Protein AF-A0A354WN49-F1 (afdb_monomer)

Secondary structure (DSSP, 8-state):
-HHHHHHHHHHS---HHHHHHHTTS-HHHHHHHHHHHHHHHHTT-HHHHHHHHHHHHHHHTT-

Solvent-accessible surface area (backbone atoms only — not comparable to full-atom values): 3560 Å² total; per-residue (Å²): 108,45,66,55,54,35,46,49,54,72,78,40,91,62,50,56,58,58,54,8,58,79,68,77,44,56,34,68,57,42,51,49,29,33,51,53,51,53,50,39,54,73,72,63,38,61,68,62,48,49,53,52,49,54,55,51,51,55,55,60,73,74,108

pLDDT: mean 92.09, std 6.59, range [52.09, 96.06]

Nearest PDB structures (foldseek):
  3pvv-assembly2_B  TM=9.692E-01  e=1.020E-03  Mycobacterium tuberculosis H37Ra
  4zms-assembly1_B  TM=6.523E-01  e=7.873E-01  Streptococcus pneumoniae R6
  6fal-assembly1_A  TM=6.460E-01  e=5.262E+00  Escherichia coli
  1jhg-assembly1_A-2  TM=6.332E-01  e=4.939E+00  Escherichia coli

Sequence (63 aa):
RQIAMYLIRKLTNLSLPDIGKEFARDHSTVLYAIRKVEVALKNGDTTMQNNIRDITANINSCL

Structure (mmCIF, N/CA/C/O backbone):
data_AF-A0A354WN49-F1
#
_entry.id   AF-A0A354WN49-F1
#
loop_
_atom_site.group_PDB
_atom_site.id
_atom_site.type_symbol
_atom_site.label_atom_id
_atom_site.label_alt_id
_atom_site.label_comp_id
_atom_site.label_asym_id
_atom_site.label_entity_id
_atom_site.label_seq_id
_atom_site.pdbx_PDB_ins_code
_atom_site.Cartn_x
_atom_site.Cartn_y
_atom_site.Cartn_z
_atom_site.occupancy
_atom_site.B_iso_or_equiv
_atom_site.auth_seq_id
_atom_site.auth_comp_id
_atom_site.auth_asym_id
_atom_site.auth_atom_id
_atom_site.pdbx_PDB_model_num
ATOM 1 N N . ARG A 1 1 ? -1.534 2.768 -5.705 1.00 87.06 1 ARG A N 1
ATOM 2 C CA . ARG A 1 1 ? -0.253 2.003 -5.705 1.00 87.06 1 ARG A CA 1
ATOM 3 C C . ARG A 1 1 ? 0.271 1.741 -4.290 1.00 87.06 1 ARG A C 1
ATOM 5 O O . ARG A 1 1 ? 0.449 0.581 -3.966 1.00 87.06 1 ARG A O 1
ATOM 12 N N . GLN A 1 2 ? 0.465 2.759 -3.440 1.00 92.81 2 GLN A N 1
ATOM 13 C CA . GLN A 1 2 ? 1.008 2.566 -2.078 1.00 92.81 2 GLN A CA 1
ATOM 14 C C . GLN A 1 2 ? 0.116 1.685 -1.190 1.00 92.81 2 GLN A C 1
ATOM 16 O O . GLN A 1 2 ? 0.593 0.709 -0.623 1.00 92.81 2 GLN A O 1
ATOM 21 N N . ILE A 1 3 ? -1.192 1.967 -1.171 1.00 93.56 3 ILE A N 1
ATOM 22 C CA . ILE A 1 3 ? -2.186 1.154 -0.452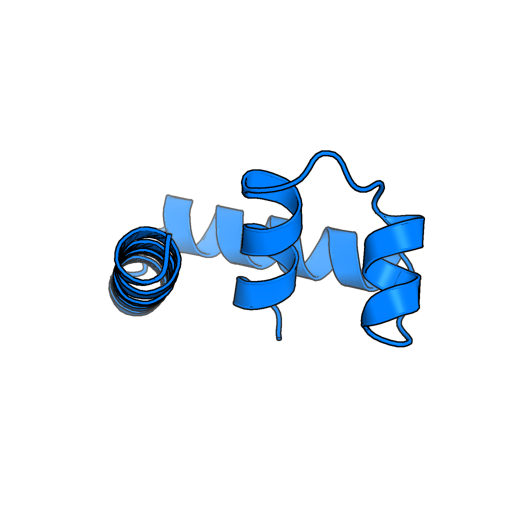 1.00 93.56 3 ILE A CA 1
ATOM 23 C C . ILE A 1 3 ? -2.177 -0.302 -0.941 1.00 93.56 3 ILE A C 1
ATOM 25 O O . ILE A 1 3 ? -2.189 -1.214 -0.130 1.00 93.56 3 ILE A O 1
ATOM 29 N N . ALA A 1 4 ? -2.077 -0.531 -2.254 1.00 93.62 4 ALA A N 1
ATOM 30 C CA . ALA A 1 4 ? -2.021 -1.881 -2.815 1.00 93.62 4 ALA A CA 1
ATOM 31 C C . ALA A 1 4 ? -0.769 -2.653 -2.356 1.00 93.62 4 ALA A C 1
ATOM 33 O O . ALA A 1 4 ? -0.886 -3.796 -1.936 1.00 93.62 4 ALA A O 1
ATOM 34 N N . MET A 1 5 ? 0.411 -2.019 -2.366 1.00 94.44 5 MET A N 1
ATOM 35 C CA . MET A 1 5 ? 1.651 -2.625 -1.853 1.00 94.44 5 MET A CA 1
ATOM 36 C C . MET A 1 5 ? 1.547 -2.973 -0.361 1.00 94.44 5 MET A C 1
ATOM 38 O O . MET A 1 5 ? 1.989 -4.042 0.054 1.00 94.44 5 MET A O 1
ATOM 42 N N . TYR A 1 6 ? 0.929 -2.093 0.435 1.00 94.94 6 TYR A N 1
ATOM 43 C CA . TYR A 1 6 ? 0.645 -2.347 1.847 1.00 94.94 6 TYR A CA 1
ATOM 44 C C . TYR A 1 6 ? -0.313 -3.532 2.038 1.00 94.94 6 TYR A C 1
ATOM 46 O O . TYR A 1 6 ? -0.010 -4.449 2.800 1.00 94.94 6 TYR A O 1
ATOM 54 N N . LEU A 1 7 ? -1.434 -3.550 1.311 1.00 93.25 7 LEU A N 1
ATOM 55 C CA . LEU A 1 7 ? -2.441 -4.607 1.399 1.00 93.25 7 LEU A CA 1
ATOM 56 C C . LEU A 1 7 ? -1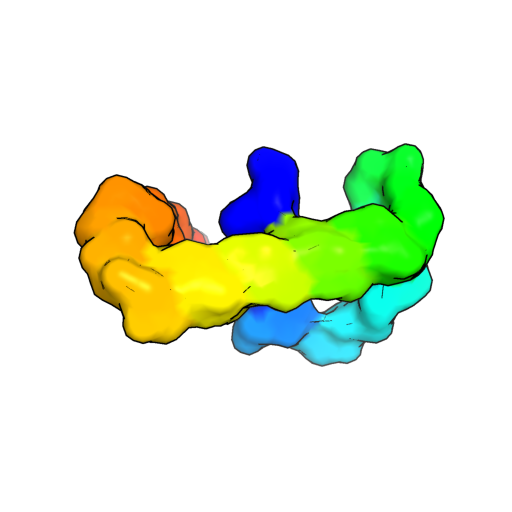.892 -5.963 0.960 1.00 93.25 7 LEU A C 1
ATOM 58 O O . LEU A 1 7 ? -2.083 -6.936 1.676 1.00 93.25 7 LEU A O 1
ATOM 62 N N . ILE A 1 8 ? -1.145 -6.039 -0.144 1.00 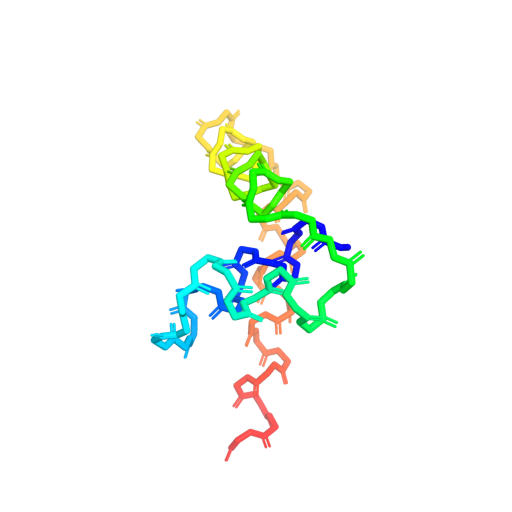93.56 8 ILE A N 1
ATOM 63 C CA . ILE A 1 8 ? -0.518 -7.293 -0.590 1.00 93.56 8 ILE A CA 1
ATOM 64 C C . ILE A 1 8 ? 0.422 -7.827 0.490 1.00 93.56 8 ILE A C 1
ATOM 66 O O . ILE A 1 8 ? 0.370 -9.011 0.806 1.00 93.56 8 ILE A O 1
ATOM 70 N N . ARG A 1 9 ? 1.221 -6.966 1.131 1.00 93.00 9 ARG A N 1
ATOM 71 C CA . ARG A 1 9 ? 2.110 -7.383 2.225 1.00 93.00 9 ARG A CA 1
ATOM 72 C C . ARG A 1 9 ? 1.360 -7.877 3.469 1.00 93.00 9 ARG A C 1
ATOM 74 O O . ARG A 1 9 ? 1.916 -8.681 4.217 1.00 93.00 9 ARG A O 1
ATOM 81 N N . LYS A 1 10 ? 0.150 -7.360 3.711 1.00 90.94 10 LYS A N 1
ATOM 82 C CA . LYS A 1 10 ? -0.723 -7.702 4.848 1.00 90.94 10 LYS A CA 1
ATOM 83 C C . LYS A 1 10 ? -1.568 -8.953 4.606 1.00 90.94 10 LYS A C 1
ATOM 85 O O . LYS A 1 10 ? -1.821 -9.683 5.556 1.00 90.94 10 LYS A O 1
ATOM 90 N N . LEU A 1 11 ? -2.020 -9.157 3.371 1.00 90.88 11 LEU A N 1
ATOM 91 C CA . LEU A 1 11 ? -2.924 -10.236 2.967 1.00 90.88 11 LEU A CA 1
ATOM 92 C C . LEU A 1 11 ? -2.177 -11.460 2.420 1.00 90.88 11 LEU A C 1
ATOM 94 O O . LEU A 1 11 ? -2.758 -12.535 2.330 1.00 90.88 11 LEU A O 1
ATOM 98 N N . THR A 1 12 ? -0.899 -11.315 2.060 1.00 90.50 12 THR A N 1
ATOM 99 C CA . THR A 1 12 ? -0.063 -12.396 1.521 1.00 90.50 12 THR A CA 1
ATOM 100 C C . THR A 1 12 ? 1.274 -12.488 2.257 1.00 90.50 12 THR A C 1
ATOM 102 O O . THR A 1 12 ? 1.742 -11.520 2.860 1.00 90.50 12 THR A O 1
ATOM 105 N N . ASN A 1 13 ? 1.938 -13.640 2.144 1.00 91.00 13 ASN A N 1
ATOM 106 C CA . ASN A 1 13 ? 3.284 -13.864 2.682 1.00 91.00 13 ASN A CA 1
ATOM 107 C C . ASN A 1 13 ? 4.404 -13.516 1.682 1.00 91.00 13 ASN A C 1
ATOM 109 O O . ASN A 1 13 ? 5.526 -13.999 1.826 1.00 91.00 13 ASN A O 1
ATOM 113 N N . LEU A 1 14 ? 4.122 -12.693 0.666 1.00 92.44 14 LEU A N 1
ATOM 114 C CA . LEU A 1 14 ? 5.126 -12.300 -0.322 1.00 92.44 14 LEU A CA 1
ATOM 115 C C . LEU A 1 14 ? 6.235 -11.440 0.301 1.00 92.44 14 LEU A C 1
ATOM 117 O O . LEU A 1 14 ? 6.001 -10.606 1.185 1.00 92.44 14 LEU A O 1
ATOM 121 N N . SER A 1 15 ? 7.458 -11.630 -0.195 1.00 94.56 15 SER A N 1
ATOM 122 C CA . SER A 1 15 ? 8.615 -10.839 0.214 1.00 94.56 15 SER A CA 1
ATOM 123 C C . SER A 1 15 ? 8.599 -9.443 -0.433 1.00 94.56 15 SER A C 1
ATOM 125 O O . SER A 1 15 ? 7.925 -9.211 -1.437 1.00 94.56 15 SER A O 1
ATOM 127 N N . LEU A 1 16 ? 9.345 -8.477 0.124 1.00 93.06 16 LEU A N 1
ATOM 128 C CA . LEU A 1 16 ? 9.445 -7.130 -0.468 1.00 93.06 16 LEU A CA 1
ATOM 129 C C . LEU A 1 16 ? 9.988 -7.145 -1.914 1.00 93.06 16 LEU A C 1
ATOM 131 O O . LEU A 1 16 ? 9.448 -6.395 -2.732 1.00 93.06 16 LEU A O 1
ATOM 135 N N . PRO A 1 17 ? 11.001 -7.972 -2.258 1.00 94.88 17 PRO A N 1
ATOM 136 C CA . PRO A 1 17 ? 11.425 -8.161 -3.644 1.00 94.88 17 PRO A CA 1
ATOM 137 C C . PRO A 1 17 ? 10.322 -8.697 -4.559 1.00 94.88 17 PRO A C 1
ATOM 139 O O . PRO A 1 17 ? 10.143 -8.156 -5.648 1.00 94.88 17 PRO A O 1
ATOM 142 N N . ASP A 1 18 ? 9.555 -9.698 -4.116 1.00 95.38 18 ASP A N 1
ATOM 143 C CA . ASP A 1 18 ? 8.491 -10.297 -4.936 1.00 95.38 18 ASP A CA 1
ATOM 144 C C . ASP A 1 18 ? 7.378 -9.289 -5.216 1.00 95.38 18 ASP A C 1
ATOM 146 O O . ASP A 1 18 ? 6.963 -9.107 -6.357 1.00 95.38 18 ASP A O 1
ATOM 150 N N . ILE A 1 19 ? 6.961 -8.539 -4.192 1.00 94.50 19 ILE A N 1
ATOM 151 C CA . ILE A 1 19 ? 6.004 -7.441 -4.364 1.00 94.50 19 ILE A CA 1
ATOM 152 C C . ILE A 1 19 ? 6.588 -6.387 -5.318 1.00 94.50 19 ILE A C 1
ATOM 154 O O . ILE A 1 19 ? 5.892 -5.891 -6.199 1.00 94.50 19 ILE A O 1
ATOM 158 N N . GLY A 1 20 ? 7.873 -6.047 -5.189 1.00 94.56 20 GLY A N 1
ATOM 159 C CA . GLY A 1 20 ? 8.546 -5.112 -6.094 1.00 94.56 20 GLY A CA 1
ATOM 160 C C . GLY A 1 20 ? 8.486 -5.568 -7.551 1.00 94.56 20 GLY A C 1
ATOM 161 O O . GLY A 1 20 ? 8.140 -4.773 -8.429 1.00 94.56 20 GLY A O 1
ATOM 162 N N . LYS A 1 21 ? 8.725 -6.861 -7.790 1.00 95.12 21 LYS A N 1
ATOM 163 C CA . LYS A 1 21 ? 8.647 -7.494 -9.109 1.00 95.12 21 LYS A CA 1
ATOM 164 C C . LYS A 1 21 ? 7.257 -7.343 -9.731 1.00 95.12 21 LYS A C 1
ATOM 166 O O . LYS A 1 21 ? 7.172 -6.870 -10.861 1.00 95.12 21 LYS A O 1
ATOM 171 N N . GLU A 1 22 ? 6.192 -7.616 -8.976 1.00 94.00 22 GLU A N 1
ATOM 172 C CA . GLU A 1 22 ? 4.802 -7.448 -9.444 1.00 94.00 22 GLU A CA 1
ATOM 173 C C . GLU A 1 22 ? 4.465 -5.998 -9.819 1.00 94.00 22 GLU A C 1
ATOM 175 O O . GLU A 1 22 ? 3.693 -5.729 -10.739 1.00 94.00 22 GLU A O 1
ATOM 180 N N . PHE A 1 23 ? 5.073 -5.024 -9.138 1.00 93.12 23 PHE A N 1
ATOM 181 C CA . PHE A 1 23 ? 4.852 -3.607 -9.428 1.00 93.12 23 PHE A CA 1
ATOM 182 C C . PHE A 1 23 ? 5.855 -2.994 -10.412 1.00 93.12 23 PHE A C 1
ATOM 184 O O . PHE A 1 23 ? 5.740 -1.786 -10.675 1.00 93.12 23 PHE A O 1
ATOM 191 N N . ALA A 1 24 ? 6.804 -3.779 -10.938 1.00 94.12 24 ALA A N 1
ATOM 192 C CA . ALA A 1 24 ? 7.970 -3.313 -11.695 1.00 94.12 24 ALA A CA 1
ATOM 193 C C . ALA A 1 24 ? 8.708 -2.166 -10.969 1.00 94.12 24 ALA A C 1
ATOM 195 O O . ALA A 1 24 ? 8.977 -1.099 -11.529 1.00 94.12 24 ALA A O 1
ATOM 196 N N . ARG A 1 25 ? 8.957 -2.349 -9.668 1.00 93.62 25 ARG A N 1
ATOM 197 C CA . ARG A 1 25 ? 9.619 -1.386 -8.777 1.00 93.62 25 ARG A CA 1
ATOM 198 C C . ARG A 1 25 ? 10.690 -2.068 -7.941 1.00 93.62 25 ARG A C 1
ATOM 200 O O . ARG A 1 25 ? 10.599 -3.251 -7.637 1.00 93.62 25 ARG A O 1
ATOM 207 N N . ASP A 1 26 ? 11.672 -1.283 -7.511 1.00 95.12 26 ASP A N 1
ATOM 208 C CA . ASP A 1 26 ? 12.647 -1.765 -6.544 1.00 95.12 26 ASP A CA 1
ATOM 209 C C . ASP A 1 26 ?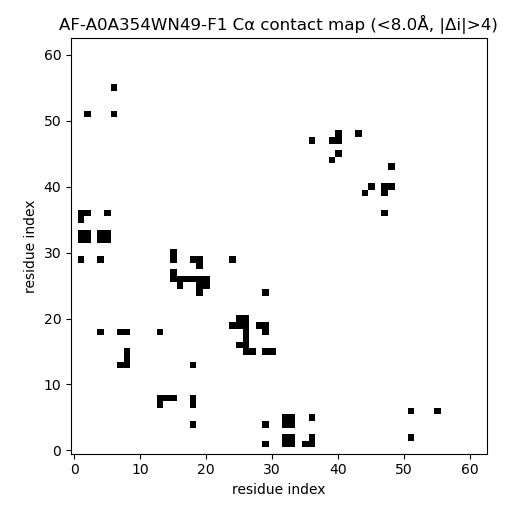 11.990 -2.024 -5.177 1.00 95.12 26 ASP A C 1
ATOM 211 O O . ASP A 1 26 ? 11.077 -1.306 -4.751 1.00 95.12 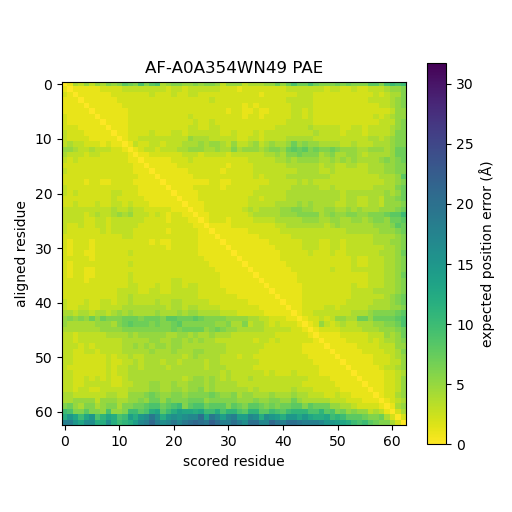26 ASP A O 1
ATOM 215 N N . HIS A 1 27 ? 12.484 -3.035 -4.469 1.00 92.88 27 HIS A N 1
ATOM 216 C CA . HIS A 1 27 ? 12.014 -3.422 -3.141 1.00 92.88 27 HIS A CA 1
ATOM 217 C C . HIS A 1 27 ? 12.053 -2.261 -2.125 1.00 92.88 27 HIS A C 1
ATOM 219 O O . HIS A 1 27 ? 11.177 -2.167 -1.261 1.00 92.88 27 HIS A O 1
ATOM 225 N N . SER A 1 28 ? 12.998 -1.320 -2.252 1.00 96.06 28 SER A N 1
ATOM 226 C CA . SER A 1 28 ? 13.051 -0.111 -1.417 1.00 96.06 28 SER A CA 1
ATOM 227 C C . SER A 1 28 ? 11.845 0.812 -1.632 1.00 96.06 28 SER A C 1
ATOM 229 O O . SER A 1 28 ? 11.360 1.434 -0.685 1.00 96.06 28 SER A O 1
ATOM 231 N N . THR A 1 29 ? 11.285 0.848 -2.847 1.00 95.50 29 THR A N 1
ATOM 232 C CA . THR A 1 29 ? 10.058 1.602 -3.154 1.00 95.50 29 THR A CA 1
ATOM 233 C C . THR A 1 29 ? 8.852 0.976 -2.461 1.00 95.50 29 THR A C 1
ATOM 235 O O . THR A 1 29 ? 7.992 1.692 -1.947 1.00 95.50 29 THR A O 1
ATOM 238 N N . VAL A 1 30 ? 8.800 -0.358 -2.411 1.00 95.50 30 VAL A N 1
ATOM 239 C CA . VAL A 1 30 ? 7.762 -1.101 -1.684 1.00 95.50 30 VAL A CA 1
ATOM 240 C C . VAL A 1 30 ? 7.868 -0.823 -0.187 1.00 95.50 30 VAL A C 1
ATOM 242 O O . VAL A 1 30 ? 6.867 -0.491 0.447 1.00 95.50 30 VAL A O 1
ATOM 245 N N . LEU A 1 31 ? 9.082 -0.866 0.369 1.00 95.44 31 LEU A N 1
ATOM 246 C CA . LEU A 1 31 ? 9.331 -0.531 1.771 1.00 95.44 31 LEU A CA 1
ATOM 247 C C . LEU A 1 31 ? 8.884 0.899 2.102 1.00 95.44 31 LEU A C 1
ATOM 249 O O . LEU A 1 31 ? 8.201 1.118 3.104 1.00 95.44 31 LEU A O 1
ATOM 253 N N . TYR A 1 32 ? 9.235 1.870 1.255 1.00 96.00 32 TYR A N 1
ATOM 254 C CA . TYR A 1 32 ? 8.804 3.257 1.421 1.00 96.00 32 TYR A CA 1
ATOM 255 C C . TYR A 1 32 ? 7.276 3.385 1.377 1.00 96.00 32 TYR A C 1
ATOM 257 O O . TYR A 1 32 ? 6.687 4.057 2.223 1.00 96.00 32 TYR A O 1
ATOM 265 N N . ALA A 1 33 ? 6.623 2.719 0.421 1.00 95.50 33 ALA A N 1
ATOM 266 C CA . ALA A 1 33 ? 5.171 2.729 0.290 1.00 95.50 33 ALA A CA 1
ATOM 267 C C . ALA A 1 33 ? 4.468 2.175 1.537 1.00 95.50 33 ALA A C 1
ATOM 269 O O . ALA A 1 33 ? 3.533 2.806 2.025 1.00 95.50 33 ALA A O 1
ATOM 270 N N . ILE A 1 34 ? 4.945 1.045 2.068 1.00 95.31 34 ILE A N 1
ATOM 271 C CA . ILE A 1 34 ? 4.418 0.429 3.294 1.00 95.31 34 ILE A CA 1
ATOM 272 C C . ILE A 1 34 ? 4.554 1.397 4.469 1.00 95.31 34 ILE A C 1
ATOM 274 O O . ILE A 1 34 ? 3.553 1.730 5.100 1.00 95.31 34 ILE A O 1
ATOM 278 N N . ARG A 1 35 ? 5.762 1.924 4.710 1.00 95.88 35 ARG A N 1
ATOM 279 C CA . ARG A 1 35 ? 6.007 2.867 5.814 1.00 95.88 35 ARG A CA 1
ATOM 280 C C . ARG A 1 35 ? 5.141 4.115 5.706 1.00 95.88 35 ARG A C 1
ATOM 282 O O . ARG A 1 35 ? 4.616 4.585 6.708 1.00 95.88 35 ARG A O 1
ATOM 289 N N . LYS A 1 36 ? 4.976 4.659 4.498 1.00 95.38 36 LYS A N 1
ATOM 290 C CA . LYS A 1 36 ? 4.150 5.851 4.283 1.00 95.38 36 LYS A CA 1
ATOM 291 C C . LYS A 1 36 ? 2.689 5.599 4.659 1.00 95.38 36 LYS A C 1
ATOM 293 O O . LYS A 1 36 ? 2.076 6.460 5.285 1.00 95.38 36 LYS A O 1
ATOM 298 N N . VAL A 1 37 ? 2.151 4.430 4.310 1.00 94.88 37 VAL A N 1
ATOM 299 C CA . VAL A 1 37 ? 0.789 4.037 4.696 1.00 94.88 37 VAL A CA 1
ATOM 300 C C . VAL A 1 37 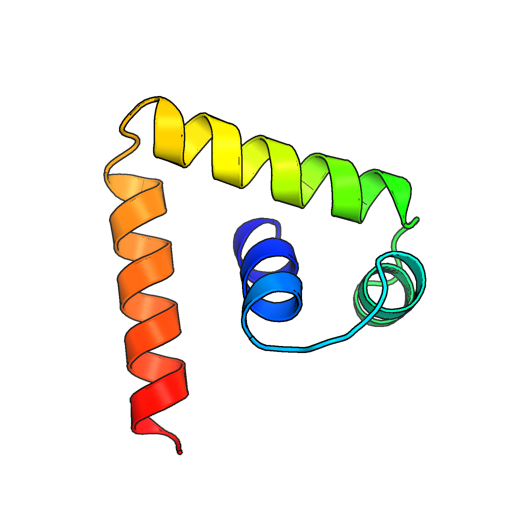? 0.682 3.865 6.213 1.00 94.88 37 VAL A C 1
ATOM 302 O O . VAL A 1 37 ? -0.233 4.415 6.815 1.00 94.88 37 VAL A O 1
ATOM 305 N N . GLU A 1 38 ? 1.634 3.185 6.854 1.00 94.31 38 GLU A N 1
ATOM 306 C CA . GLU A 1 38 ? 1.641 3.001 8.315 1.00 94.31 38 GLU A CA 1
ATOM 307 C C . GLU A 1 38 ? 1.712 4.325 9.082 1.00 94.31 38 GLU A C 1
ATOM 309 O O . GLU A 1 38 ? 0.994 4.516 10.062 1.00 94.31 38 GLU A O 1
ATOM 314 N N . VAL A 1 39 ? 2.541 5.264 8.621 1.00 96.00 39 VAL A N 1
ATOM 315 C CA . VAL A 1 39 ? 2.636 6.604 9.214 1.00 96.00 39 VAL A CA 1
ATOM 316 C C . VAL A 1 39 ? 1.324 7.368 9.047 1.00 96.00 39 VAL A C 1
ATOM 318 O O . VAL A 1 39 ? 0.853 7.961 10.012 1.00 96.00 39 VAL A O 1
ATOM 321 N N . ALA A 1 40 ? 0.700 7.330 7.866 1.00 94.06 40 ALA A N 1
ATOM 322 C CA . ALA A 1 40 ? -0.591 7.983 7.644 1.00 94.06 40 ALA A CA 1
ATOM 323 C C . ALA A 1 40 ? -1.689 7.405 8.556 1.00 94.06 40 ALA A C 1
ATOM 325 O O . ALA A 1 40 ? -2.444 8.156 9.171 1.00 94.06 40 ALA A O 1
ATOM 326 N N . LEU A 1 41 ? -1.718 6.078 8.719 1.00 92.75 41 LEU A N 1
ATOM 327 C CA . LEU A 1 41 ? -2.628 5.400 9.645 1.00 92.75 41 LEU A CA 1
ATOM 328 C C . LEU A 1 41 ? -2.385 5.815 11.099 1.00 92.75 41 LEU A C 1
ATOM 330 O O . LEU A 1 41 ? -3.342 6.095 11.819 1.00 92.75 41 LEU A O 1
ATOM 334 N N . LYS A 1 42 ? -1.117 5.885 11.523 1.00 94.06 42 LYS A N 1
ATOM 335 C CA . LYS A 1 42 ? -0.733 6.313 12.876 1.00 94.06 42 LYS A CA 1
ATOM 336 C C . LYS A 1 42 ? -1.100 7.772 13.146 1.00 94.06 42 LYS A C 1
ATOM 338 O O . LYS A 1 42 ? -1.477 8.104 14.264 1.00 94.06 42 LYS A O 1
ATOM 343 N N . ASN A 1 43 ? -1.018 8.621 12.127 1.00 95.12 43 ASN A N 1
ATOM 344 C CA . ASN A 1 43 ? -1.385 10.033 12.212 1.00 95.12 43 ASN A CA 1
ATOM 345 C C . ASN A 1 43 ? -2.906 10.265 12.159 1.00 95.12 43 ASN A C 1
ATOM 347 O O . ASN A 1 43 ? -3.338 11.410 12.247 1.00 95.12 43 ASN A O 1
ATOM 351 N N . GLY A 1 44 ? -3.713 9.207 12.019 1.00 91.38 44 GLY A N 1
ATOM 352 C CA . GLY A 1 44 ? -5.171 9.311 11.997 1.00 91.38 44 GLY A CA 1
ATOM 353 C C . GLY A 1 44 ? -5.735 9.847 10.682 1.00 91.38 44 GLY A C 1
ATOM 354 O O . GLY A 1 44 ? -6.792 10.471 10.690 1.00 91.38 44 GLY A O 1
ATOM 355 N N . ASP A 1 45 ? -5.052 9.627 9.553 1.00 93.44 45 ASP A N 1
ATOM 356 C CA . ASP A 1 45 ? -5.581 9.984 8.234 1.00 93.44 45 ASP A CA 1
ATOM 357 C C . ASP A 1 45 ? -6.826 9.136 7.918 1.00 93.44 45 ASP A C 1
ATOM 359 O O . ASP A 1 45 ? -6.743 7.974 7.504 1.00 93.44 45 ASP A O 1
ATOM 363 N N . THR A 1 46 ? -7.997 9.741 8.118 1.00 92.06 46 THR A N 1
ATOM 364 C CA . THR A 1 46 ? -9.307 9.110 7.919 1.00 92.06 46 THR A CA 1
ATOM 365 C C . THR A 1 46 ? -9.544 8.723 6.464 1.00 92.06 46 THR A C 1
ATOM 367 O O . THR A 1 46 ? -10.199 7.718 6.189 1.00 92.06 46 THR A O 1
ATOM 370 N N . THR A 1 47 ? -8.966 9.460 5.512 1.00 92.25 47 THR A N 1
ATOM 371 C CA . THR A 1 47 ? -9.095 9.155 4.084 1.00 92.25 47 THR A CA 1
ATOM 372 C C . THR A 1 47 ? -8.334 7.878 3.756 1.00 92.25 47 THR A C 1
ATOM 374 O O . THR A 1 47 ? -8.865 6.988 3.091 1.00 92.25 47 THR A O 1
ATOM 377 N N . MET A 1 48 ? -7.100 7.739 4.245 1.00 91.38 48 MET A N 1
ATOM 378 C CA . MET A 1 48 ? -6.330 6.500 4.083 1.00 91.38 48 MET A CA 1
ATOM 379 C C . MET A 1 48 ? -6.998 5.311 4.778 1.00 91.38 48 MET A C 1
ATOM 381 O O . MET A 1 48 ? -7.078 4.235 4.185 1.00 91.38 48 MET A O 1
ATOM 385 N N . GLN A 1 49 ? -7.515 5.504 5.993 1.00 92.56 49 GLN A N 1
ATOM 386 C CA . GLN A 1 49 ? -8.223 4.461 6.742 1.00 92.56 49 GLN A CA 1
ATOM 387 C C . GLN A 1 49 ? -9.464 3.955 6.001 1.00 92.56 49 GLN A C 1
ATOM 389 O O . GLN A 1 49 ? -9.619 2.744 5.839 1.00 92.56 49 GLN A O 1
ATOM 394 N N . ASN A 1 50 ? -10.306 4.864 5.502 1.00 94.00 50 ASN A N 1
ATOM 395 C CA . ASN A 1 50 ? -11.507 4.503 4.750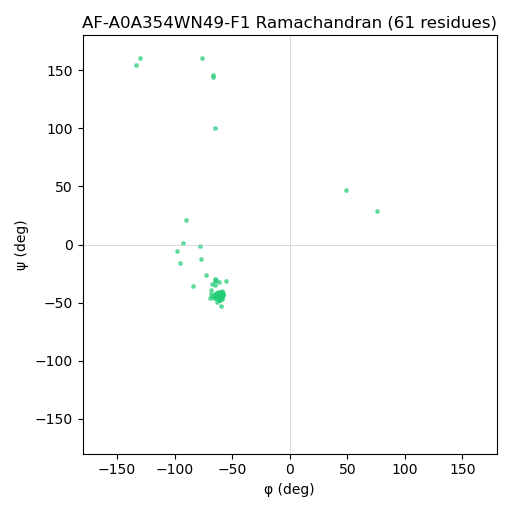 1.00 94.00 50 ASN A CA 1
ATOM 396 C C . ASN A 1 50 ? -11.151 3.736 3.473 1.00 94.00 50 ASN A C 1
ATOM 398 O O . ASN A 1 50 ? -11.661 2.641 3.260 1.00 94.00 50 ASN A O 1
ATOM 402 N N . ASN A 1 51 ? -10.181 4.226 2.692 1.00 93.75 51 ASN A N 1
ATOM 403 C CA . ASN A 1 51 ? -9.729 3.537 1.479 1.00 93.75 51 ASN A CA 1
ATOM 404 C C . ASN A 1 51 ? -9.226 2.113 1.762 1.00 93.75 51 ASN A C 1
ATOM 406 O O . ASN A 1 51 ? -9.544 1.181 1.027 1.00 93.75 51 ASN A O 1
ATOM 410 N N . ILE A 1 52 ? -8.434 1.927 2.822 1.00 93.56 52 ILE A N 1
ATOM 411 C CA . ILE A 1 52 ? -7.944 0.600 3.218 1.00 93.56 52 ILE A CA 1
ATOM 412 C C . ILE A 1 52 ? -9.108 -0.304 3.611 1.00 93.56 52 ILE A C 1
ATOM 414 O O . ILE A 1 52 ? -9.149 -1.457 3.179 1.00 93.56 52 ILE A O 1
ATOM 418 N N . ARG A 1 53 ? -10.052 0.210 4.403 1.00 92.75 53 ARG A N 1
ATOM 419 C CA . ARG A 1 53 ? -11.224 -0.541 4.853 1.00 92.75 53 ARG A CA 1
ATOM 420 C C . ARG A 1 53 ? -12.087 -0.989 3.679 1.00 92.75 53 ARG A C 1
ATOM 422 O O . ARG A 1 53 ? -12.422 -2.165 3.605 1.00 92.75 53 ARG A O 1
ATOM 429 N N . ASP A 1 54 ? -12.389 -0.083 2.757 1.00 93.88 54 ASP A N 1
ATOM 430 C CA . ASP A 1 54 ? -13.284 -0.347 1.630 1.00 93.88 54 ASP A CA 1
ATOM 431 C C . ASP A 1 54 ? -12.656 -1.338 0.642 1.00 93.88 54 ASP A C 1
ATOM 433 O O . ASP A 1 54 ? -13.305 -2.295 0.223 1.00 93.88 54 ASP A O 1
ATOM 437 N N . ILE A 1 55 ? -11.363 -1.185 0.328 1.00 92.00 55 ILE A N 1
ATOM 438 C CA . ILE A 1 55 ? -10.652 -2.144 -0.533 1.00 92.00 55 ILE A CA 1
ATOM 439 C C . ILE A 1 55 ? -10.576 -3.519 0.145 1.00 92.00 55 ILE A C 1
ATOM 441 O O . ILE A 1 55 ? -10.793 -4.533 -0.511 1.00 92.00 55 ILE A O 1
ATOM 445 N N . THR A 1 56 ? -10.312 -3.571 1.453 1.00 91.81 56 THR A N 1
ATOM 446 C CA . THR A 1 56 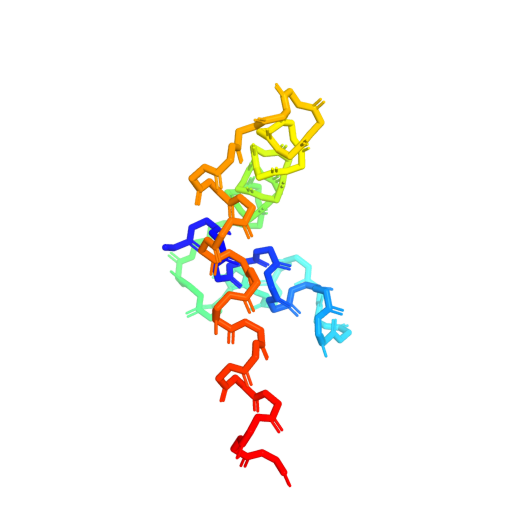? -10.258 -4.842 2.197 1.00 91.81 56 THR A CA 1
ATOM 447 C C . THR A 1 56 ? -11.625 -5.524 2.241 1.00 91.81 56 THR A C 1
ATOM 449 O O . THR A 1 56 ? -11.710 -6.731 2.032 1.00 91.81 56 THR A O 1
ATOM 452 N N . ALA A 1 57 ? -12.698 -4.761 2.465 1.00 92.19 57 ALA A N 1
ATOM 453 C CA . ALA A 1 57 ? -14.062 -5.280 2.450 1.00 92.19 57 ALA A CA 1
ATOM 454 C C . ALA A 1 57 ? -14.429 -5.855 1.075 1.00 92.19 57 ALA A C 1
ATOM 456 O O . ALA A 1 57 ? -14.967 -6.954 1.012 1.00 92.19 57 ALA A O 1
ATOM 457 N N . ASN A 1 58 ? -14.061 -5.164 -0.008 1.00 92.00 58 ASN A N 1
ATOM 458 C CA . ASN A 1 58 ? -14.298 -5.630 -1.375 1.00 92.00 58 ASN A CA 1
ATOM 459 C C . ASN A 1 58 ? -13.486 -6.880 -1.749 1.00 92.00 58 ASN A C 1
ATOM 461 O O . ASN A 1 58 ? -13.957 -7.705 -2.522 1.00 92.00 58 ASN A O 1
ATOM 465 N N . ILE A 1 59 ? -12.260 -7.030 -1.235 1.00 88.00 59 ILE A N 1
ATOM 466 C CA . ILE A 1 59 ? -11.467 -8.251 -1.459 1.00 88.00 59 ILE A CA 1
ATOM 467 C C . ILE A 1 59 ? -12.123 -9.437 -0.745 1.00 88.00 59 ILE A C 1
ATOM 469 O O . ILE A 1 59 ? -12.259 -10.504 -1.335 1.00 88.00 59 ILE A O 1
ATOM 473 N N . ASN A 1 60 ? -12.563 -9.240 0.499 1.00 83.62 60 ASN A N 1
ATOM 474 C CA . ASN A 1 60 ? -13.196 -10.292 1.293 1.00 83.62 60 ASN A CA 1
ATOM 475 C C . ASN A 1 60 ? -14.609 -10.646 0.821 1.00 83.62 60 ASN A C 1
ATOM 477 O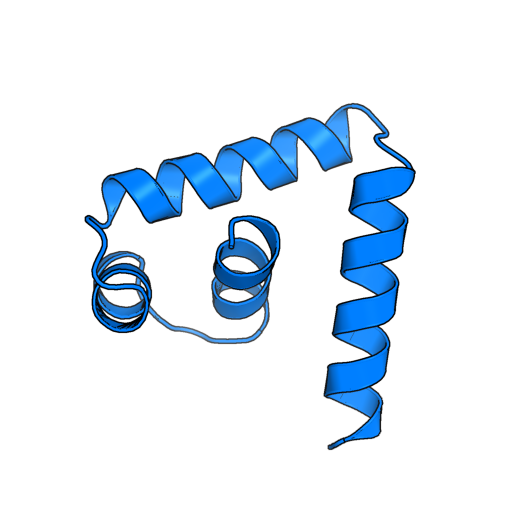 O . ASN A 1 60 ? -15.041 -11.762 1.058 1.00 83.62 60 ASN A O 1
ATOM 481 N N . SER A 1 61 ? -15.338 -9.728 0.182 1.00 84.06 61 SER A N 1
ATOM 482 C CA . SER A 1 61 ? -16.655 -10.032 -0.392 1.00 84.06 61 SER A CA 1
ATOM 483 C C . SER A 1 61 ? -16.579 -10.812 -1.707 1.00 84.06 61 SER A C 1
ATOM 485 O O . SER A 1 61 ? -17.603 -11.292 -2.186 1.00 84.06 61 SER A O 1
ATOM 487 N N . CYS A 1 62 ? -15.387 -10.904 -2.302 1.00 65.94 62 CYS A N 1
ATOM 488 C CA . CYS A 1 62 ? -15.122 -11.643 -3.535 1.00 65.94 62 CYS A CA 1
ATOM 489 C C . CYS A 1 62 ? -14.547 -13.052 -3.279 1.00 65.94 62 CYS A C 1
ATOM 491 O O . CYS A 1 62 ? -14.350 -13.805 -4.232 1.00 65.94 62 CYS A O 1
ATOM 493 N N . LEU A 1 63 ? -14.253 -13.383 -2.016 1.00 52.09 63 LEU A N 1
ATOM 494 C CA . LEU A 1 63 ? -13.849 -14.710 -1.536 1.00 52.09 63 LEU A CA 1
ATOM 495 C C . LEU A 1 63 ? -15.047 -15.422 -0.904 1.00 52.09 63 LEU A C 1
ATOM 497 O O . LEU A 1 63 ? -15.139 -16.653 -1.097 1.00 52.09 63 LEU A O 1
#

Mean predicted aligned error: 3.34 Å

Foldseek 3Di:
DLLVLQVCVVVDVDDLCRSCVVVVHDSVVSVVSNVVLVVCVVVVVVVSVVVNVVVVVVVVVVD

Radius of gyration: 11.85 Å; Cα contacts (8 Å, |Δi|>4): 49; chains: 1; bounding box: 30×25×25 Å